Protein AF-A0A928BWI9-F1 (afdb_monomer)

Foldseek 3Di:
DPPPDDLAAACQLVVAPADPPDDADEAAEDPDPCPPDPDPPDPWWDKGWHDDPFAQKIWIKIFDFFDAWFKKFKWKAQDPVRHTFPGVQRRVQRIDTDHGDPGGDDMDGGGMGGGAHHHPPRKGKMKMWMKTQHPPPRDIDTPDIGIHTGHHGDD

pLDDT: mean 87.47, std 13.89, range [43.09, 98.31]

Secondary structure (DSSP, 8-state):
-PPPP----TTHHHHSPPPTT---B--BSS-----S-S--SSTT-EEEEEE-SSTTEEEEEEEE-S--SEEEEEEEEETTTTEEESHHHHHHHT-EEE---SSS-EEEEEEEEE--SS-TT--EEEEEEEEEEETTT--EEEEEEEEEEE-PPP-

Mean predicted aligned error: 6.1 Å

Solvent-accessible surface area (backbone atoms only — not comparable to full-atom values): 8600 Å² total; per-residue (Å²): 134,84,78,83,87,79,60,65,52,56,62,42,13,75,78,41,57,62,60,90,90,65,85,63,43,74,56,42,76,70,94,63,87,70,72,77,73,93,74,68,85,51,88,62,57,50,79,48,51,27,50,45,104,46,62,19,32,30,27,35,36,38,39,36,54,57,43,71,36,24,34,38,26,39,44,38,21,35,58,90,80,64,44,75,41,45,49,72,58,26,36,60,52,35,48,41,82,40,73,62,42,92,55,71,83,47,71,50,70,76,36,46,36,56,38,33,46,6,22,68,92,30,50,21,41,32,32,41,31,39,34,39,33,35,66,89,78,65,51,73,45,78,77,51,72,49,42,28,55,42,38,2,29,70,129

Sequence (155 aa):
MERAFNPGPDNFGKEHPIPTGMDYNIPLEEREELPCPVDSTIQNTWLQIWNDFQGGMYTYDFHYPAIEEGEIFLRCYEATKNKPLSSERIAKASKVAVPSTTSFSKLVEGQNFTIYPGDWGDYYAARIEVWHRDAKTGKERKLMEKVYRVEGWQR

Nearest PDB structures (foldseek):
  7zjb-assembly1_B  TM=4.357E-01  e=1.363E-02  Streptomyces coelicolor A3(2)
  7d5v-assembly1_A  TM=3.051E-01  e=9.979E-02  Homo sapiens
  7d4y-assembly1_A  TM=2.993E-01  e=1.709E-01  Homo sapiens
  7d5r-assembly1_B  TM=3.006E-01  e=2.119E-01  Homo sapiens
  9hcj-assembly1_10  TM=3.409E-01  e=7.305E-01  Dictyostelium discoideum

Structure (mmCIF, N/CA/C/O backbone):
data_AF-A0A928BWI9-F1
#
_entry.id   AF-A0A928BWI9-F1
#
loop_
_atom_site.group_PDB
_atom_site.id
_atom_site.type_symbol
_atom_site.label_atom_id
_atom_site.label_alt_id
_atom_site.label_comp_id
_atom_site.label_asym_id
_atom_site.label_entity_id
_atom_site.label_seq_id
_atom_site.pdbx_PDB_ins_code
_atom_site.Cartn_x
_atom_site.Cartn_y
_atom_site.Cartn_z
_atom_site.occupancy
_atom_site.B_iso_or_equiv
_atom_site.auth_seq_id
_atom_site.auth_comp_id
_atom_site.auth_asym_id
_atom_site.auth_atom_id
_atom_site.pdbx_PDB_model_num
ATOM 1 N N . MET A 1 1 ? 20.575 -11.611 18.238 1.00 43.09 1 MET A N 1
ATOM 2 C CA . MET A 1 1 ? 21.243 -11.415 16.934 1.00 43.09 1 MET A CA 1
ATOM 3 C C . MET A 1 1 ? 20.204 -10.846 15.990 1.00 43.09 1 MET A C 1
ATOM 5 O O . MET A 1 1 ? 19.294 -11.567 15.603 1.00 43.09 1 MET A O 1
ATOM 9 N N . GLU A 1 2 ? 20.268 -9.548 15.722 1.00 49.75 2 GLU A N 1
ATOM 10 C CA . GLU A 1 2 ? 19.412 -8.903 14.724 1.00 49.75 2 GLU A CA 1
ATOM 11 C C . GLU A 1 2 ? 19.928 -9.330 13.341 1.00 49.75 2 GLU A C 1
ATOM 13 O O . GLU A 1 2 ? 21.133 -9.267 13.088 1.00 49.75 2 GLU A O 1
ATOM 18 N N . ARG A 1 3 ? 19.066 -9.889 12.482 1.00 60.88 3 ARG A N 1
ATOM 19 C CA . ARG A 1 3 ? 19.477 -10.281 11.125 1.00 60.88 3 ARG A CA 1
ATOM 20 C C . ARG A 1 3 ? 19.893 -9.021 10.367 1.00 60.88 3 ARG A C 1
ATOM 22 O O . ARG A 1 3 ? 19.165 -8.032 10.392 1.00 60.88 3 ARG A O 1
ATOM 29 N N . ALA A 1 4 ? 21.038 -9.071 9.685 1.00 70.88 4 ALA A N 1
ATOM 30 C CA . ALA A 1 4 ? 21.469 -7.989 8.809 1.00 70.88 4 ALA A CA 1
ATOM 31 C C . ALA A 1 4 ? 20.363 -7.669 7.791 1.00 70.88 4 ALA A C 1
ATOM 33 O O . ALA A 1 4 ? 19.770 -8.572 7.194 1.00 70.88 4 ALA A O 1
ATOM 34 N N . PHE A 1 5 ? 20.065 -6.382 7.630 1.00 75.62 5 PHE A N 1
ATOM 35 C CA . PHE A 1 5 ? 19.047 -5.925 6.699 1.00 75.62 5 PHE A CA 1
ATOM 36 C C . PHE A 1 5 ? 19.479 -6.200 5.254 1.00 75.62 5 PHE A C 1
ATOM 38 O O . PHE A 1 5 ? 20.552 -5.774 4.836 1.00 75.62 5 PHE A O 1
ATOM 45 N N . ASN A 1 6 ? 18.624 -6.887 4.495 1.00 79.19 6 ASN A N 1
ATOM 46 C CA . ASN A 1 6 ? 18.780 -7.058 3.057 1.00 79.19 6 ASN A CA 1
ATOM 47 C C . ASN A 1 6 ? 17.744 -6.174 2.333 1.00 79.19 6 ASN A C 1
ATOM 49 O O . ASN A 1 6 ? 16.553 -6.485 2.424 1.00 79.19 6 ASN A O 1
ATOM 53 N N . PRO A 1 7 ? 18.157 -5.096 1.639 1.00 76.81 7 PRO A N 1
ATOM 54 C CA . PRO A 1 7 ? 17.242 -4.214 0.911 1.00 76.81 7 PRO A CA 1
ATOM 55 C C . PRO A 1 7 ? 16.614 -4.875 -0.326 1.00 76.81 7 PRO A C 1
ATOM 57 O O . PRO A 1 7 ? 15.600 -4.396 -0.821 1.00 76.81 7 PRO A O 1
ATOM 60 N N . GLY A 1 8 ? 17.148 -6.012 -0.780 1.00 81.31 8 GLY A N 1
ATOM 61 C CA . GLY A 1 8 ? 16.800 -6.599 -2.071 1.00 81.31 8 GLY A CA 1
ATOM 62 C C . GLY A 1 8 ? 17.768 -6.146 -3.169 1.00 81.31 8 GLY A C 1
ATOM 63 O O . GLY A 1 8 ? 18.739 -5.446 -2.878 1.00 81.31 8 GLY A O 1
ATOM 64 N N . PRO A 1 9 ? 17.569 -6.619 -4.409 1.00 86.88 9 PRO A N 1
ATOM 65 C CA . PRO A 1 9 ? 18.478 -6.325 -5.507 1.00 86.88 9 PRO A CA 1
ATOM 66 C C . PRO A 1 9 ? 18.136 -4.992 -6.187 1.00 86.88 9 PRO A C 1
ATOM 68 O O . PRO A 1 9 ? 16.963 -4.671 -6.366 1.00 86.88 9 PRO A O 1
ATOM 71 N N . ASP A 1 10 ? 19.160 -4.260 -6.626 1.00 86.62 10 ASP A N 1
ATOM 72 C CA . ASP A 1 10 ? 19.001 -2.947 -7.271 1.00 86.62 10 ASP A CA 1
ATOM 73 C C . ASP A 1 10 ? 18.328 -3.082 -8.661 1.00 86.62 10 ASP A C 1
ATOM 75 O O . ASP A 1 10 ? 17.541 -2.248 -9.087 1.00 86.62 10 ASP A O 1
ATOM 79 N N . ASN A 1 11 ? 18.527 -4.204 -9.360 1.00 90.00 11 ASN A N 1
ATOM 80 C CA . ASN A 1 11 ? 17.936 -4.460 -10.681 1.00 90.00 11 ASN A CA 1
ATOM 81 C C . ASN A 1 11 ? 16.496 -5.021 -10.642 1.00 90.00 11 ASN A C 1
ATOM 83 O O . ASN A 1 11 ? 15.996 -5.478 -11.675 1.00 90.00 11 ASN A O 1
ATOM 87 N N . PHE A 1 12 ? 15.824 -5.018 -9.483 1.00 91.88 12 PHE A N 1
ATOM 88 C CA . PHE A 1 12 ? 14.532 -5.693 -9.297 1.00 91.88 12 PHE A CA 1
ATOM 89 C C . PHE A 1 12 ? 13.473 -5.258 -10.320 1.00 91.88 12 PHE A C 1
ATOM 91 O O . PHE A 1 12 ? 12.810 -6.113 -10.907 1.00 91.88 12 PHE A O 1
ATOM 98 N N . GLY A 1 13 ? 13.345 -3.951 -10.578 1.00 89.56 13 GLY A N 1
ATOM 99 C CA . GLY A 1 13 ? 12.366 -3.423 -11.533 1.00 89.56 13 GLY A CA 1
ATOM 100 C C . GLY A 1 13 ? 12.605 -3.904 -12.966 1.00 89.56 13 GLY A C 1
ATOM 101 O O . GLY A 1 13 ? 11.665 -4.288 -13.659 1.00 89.56 13 GLY A O 1
ATOM 102 N N . LYS A 1 14 ? 13.874 -4.013 -13.382 1.00 91.31 14 LYS A N 1
ATOM 103 C CA . LYS A 1 14 ? 14.256 -4.554 -14.699 1.00 91.31 14 LYS A CA 1
ATOM 104 C C . LYS A 1 14 ? 13.906 -6.037 -14.856 1.00 91.31 14 LYS A C 1
ATOM 106 O O . LYS A 1 14 ? 13.549 -6.473 -15.946 1.00 91.31 14 LYS A O 1
ATOM 111 N N . GLU A 1 15 ? 14.006 -6.823 -13.784 1.00 93.62 15 GLU A N 1
ATOM 112 C CA . GLU A 1 15 ? 13.664 -8.259 -13.774 1.00 93.62 15 GLU A CA 1
ATOM 113 C C . GLU A 1 15 ? 12.155 -8.536 -13.630 1.00 93.62 15 GLU A C 1
ATOM 115 O O . GLU A 1 15 ? 11.684 -9.669 -13.823 1.00 93.62 15 GLU A O 1
ATOM 120 N N . HIS A 1 16 ? 11.399 -7.505 -13.255 1.00 94.44 16 HIS A N 1
ATOM 121 C CA . HIS A 1 16 ? 9.964 -7.540 -13.003 1.00 94.44 16 HIS A CA 1
ATOM 122 C C . HIS A 1 16 ? 9.243 -6.386 -13.721 1.00 94.44 16 HIS A C 1
ATOM 124 O O . HIS A 1 16 ? 8.529 -5.616 -13.077 1.00 94.44 16 HIS A O 1
ATOM 130 N N . PRO A 1 17 ? 9.401 -6.253 -15.052 1.00 95.25 17 PRO A N 1
ATOM 131 C CA . PRO A 1 17 ? 8.753 -5.180 -15.788 1.00 95.25 17 PRO A CA 1
ATOM 132 C C . PRO A 1 17 ? 7.232 -5.320 -15.705 1.00 95.25 17 PRO A C 1
ATOM 134 O O . PRO A 1 17 ? 6.692 -6.430 -15.668 1.00 95.25 17 PRO A O 1
ATOM 137 N N . ILE A 1 18 ? 6.535 -4.185 -15.724 1.00 95.94 18 ILE A N 1
ATOM 138 C CA . ILE A 1 18 ? 5.072 -4.164 -15.778 1.00 95.94 18 ILE A CA 1
ATOM 139 C C . ILE A 1 18 ? 4.620 -4.820 -17.095 1.00 95.94 18 ILE A C 1
ATOM 141 O O . ILE A 1 18 ? 5.023 -4.355 -18.166 1.00 95.94 18 ILE A O 1
ATOM 145 N N . PRO A 1 19 ? 3.799 -5.886 -17.059 1.00 95.88 19 PRO A N 1
ATOM 146 C CA . PRO A 1 19 ? 3.298 -6.520 -18.271 1.00 95.88 19 PRO A CA 1
ATOM 147 C C . PRO A 1 19 ? 2.488 -5.545 -19.129 1.00 95.88 19 PRO A C 1
ATOM 149 O O . PRO A 1 19 ? 1.696 -4.753 -18.616 1.00 95.88 19 PRO A O 1
ATOM 152 N N . THR A 1 20 ? 2.641 -5.631 -20.450 1.00 96.00 20 THR A N 1
ATOM 153 C CA . THR A 1 20 ? 1.832 -4.842 -21.385 1.00 96.00 20 THR A CA 1
ATOM 154 C C . THR A 1 20 ? 0.343 -5.114 -21.165 1.00 96.00 20 THR A C 1
ATOM 156 O O . THR A 1 20 ? -0.082 -6.267 -21.161 1.00 96.00 20 THR A O 1
ATOM 159 N N . GLY A 1 21 ? -0.446 -4.049 -21.000 1.00 94.81 21 GLY A N 1
ATOM 160 C CA . GLY A 1 21 ? -1.893 -4.137 -20.780 1.00 94.81 21 GLY A CA 1
ATOM 161 C C . GLY A 1 21 ? -2.320 -4.429 -19.337 1.00 94.81 21 GLY A C 1
ATOM 162 O O . GLY A 1 21 ? -3.507 -4.631 -19.109 1.00 94.81 21 GLY A O 1
ATOM 163 N N . MET A 1 22 ? -1.396 -4.465 -18.368 1.00 95.00 22 MET A N 1
ATOM 164 C CA . MET A 1 22 ? -1.756 -4.510 -16.947 1.00 95.00 22 MET A CA 1
ATOM 165 C C . MET A 1 22 ? -2.262 -3.142 -16.479 1.00 95.00 22 MET A C 1
ATOM 167 O O . MET A 1 22 ? -1.573 -2.138 -16.657 1.00 95.00 22 MET A O 1
ATOM 171 N N . ASP A 1 23 ? -3.414 -3.127 -15.812 1.00 95.81 23 ASP A N 1
ATOM 172 C CA . ASP A 1 23 ? -3.921 -1.939 -15.129 1.00 95.81 23 ASP A CA 1
ATOM 173 C C . ASP A 1 23 ? -3.146 -1.677 -13.833 1.00 95.81 23 ASP A C 1
ATOM 175 O O . ASP A 1 23 ? -2.885 -2.583 -13.034 1.00 95.81 23 ASP A O 1
ATOM 179 N N . TYR A 1 24 ? -2.799 -0.416 -13.600 1.00 95.44 24 TYR A N 1
ATOM 180 C CA . TYR A 1 24 ? -2.157 0.039 -12.374 1.00 95.44 24 TYR A CA 1
ATOM 181 C C . TYR A 1 24 ? -2.501 1.500 -12.090 1.00 95.44 24 TYR A C 1
ATOM 183 O O . TYR A 1 24 ? -2.827 2.281 -12.980 1.00 95.44 24 TYR A O 1
ATOM 191 N N . ASN A 1 25 ? -2.383 1.870 -10.821 1.00 95.38 25 ASN A N 1
ATOM 192 C CA . ASN A 1 25 ? -2.496 3.240 -10.347 1.00 95.38 25 ASN A CA 1
A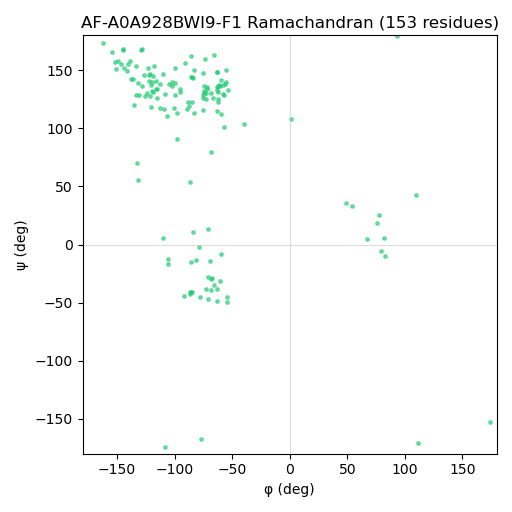TOM 193 C C . ASN A 1 25 ? -1.109 3.902 -10.348 1.00 95.38 25 ASN A C 1
ATOM 195 O O . ASN A 1 25 ? -0.083 3.223 -10.250 1.00 95.38 25 ASN A O 1
ATOM 199 N N . ILE A 1 26 ? -1.068 5.229 -10.420 1.00 95.06 26 ILE A N 1
ATOM 200 C CA . ILE A 1 26 ? 0.165 6.013 -10.280 1.00 95.06 26 ILE A CA 1
ATOM 201 C C . ILE A 1 26 ? 0.101 6.730 -8.922 1.00 95.06 26 ILE A C 1
ATOM 203 O O . ILE A 1 26 ? -0.942 7.320 -8.621 1.00 95.06 26 ILE A O 1
ATOM 207 N N . PRO A 1 27 ? 1.143 6.643 -8.073 1.00 94.81 27 PRO A N 1
ATOM 208 C CA . PRO A 1 27 ? 1.243 7.489 -6.889 1.00 94.81 27 PRO A CA 1
ATOM 209 C C . PRO A 1 27 ? 1.144 8.972 -7.266 1.00 94.81 27 PRO A C 1
ATOM 211 O O . PRO A 1 27 ? 1.686 9.387 -8.285 1.00 94.81 27 PRO A O 1
ATOM 214 N N . LEU A 1 28 ? 0.433 9.765 -6.471 1.00 92.44 28 LEU A N 1
ATOM 215 C CA . LEU A 1 28 ? 0.304 11.204 -6.718 1.00 92.44 28 LEU A CA 1
ATOM 216 C C . LEU A 1 28 ? 1.520 11.962 -6.159 1.00 92.44 28 LEU A C 1
ATOM 218 O O . LEU A 1 28 ? 2.114 11.527 -5.177 1.00 92.44 28 LEU A O 1
ATOM 222 N N . GLU A 1 29 ? 1.880 13.091 -6.767 1.00 88.19 29 GLU A N 1
ATOM 223 C CA . GLU A 1 29 ? 3.104 13.837 -6.420 1.00 88.19 29 GLU A CA 1
ATOM 224 C C . GLU A 1 29 ? 2.906 14.831 -5.268 1.00 88.19 29 GLU A C 1
ATOM 226 O O . GLU A 1 29 ? 3.740 14.937 -4.374 1.00 88.19 29 GLU A O 1
ATOM 231 N N . GLU A 1 30 ? 1.789 15.558 -5.268 1.00 79.69 30 GLU A N 1
ATOM 232 C CA . GLU A 1 30 ? 1.522 16.629 -4.309 1.00 79.69 30 GLU A CA 1
ATOM 233 C C . GLU A 1 30 ? 0.241 16.336 -3.547 1.00 79.69 30 GLU A C 1
ATOM 235 O O . GLU A 1 30 ? -0.794 16.109 -4.166 1.00 79.69 30 GLU A O 1
ATOM 240 N N . ARG A 1 31 ? 0.300 16.378 -2.210 1.00 71.75 31 ARG A N 1
ATOM 241 C CA . ARG A 1 31 ? -0.878 16.261 -1.341 1.00 71.75 31 ARG A CA 1
ATOM 242 C C . ARG A 1 31 ? -1.766 17.493 -1.487 1.00 71.75 31 ARG A C 1
ATOM 244 O O . ARG A 1 31 ? -1.729 18.400 -0.660 1.00 71.75 31 ARG A O 1
ATOM 251 N N . GLU A 1 32 ? -2.561 17.530 -2.541 1.00 64.94 32 GLU A N 1
ATOM 252 C CA . GLU A 1 32 ? -3.702 18.431 -2.613 1.00 64.94 32 GLU A CA 1
ATOM 253 C C . GLU A 1 32 ? -4.824 17.887 -1.721 1.00 64.94 32 GLU A C 1
ATOM 255 O O . GLU A 1 32 ? -4.973 16.669 -1.563 1.00 64.94 32 GLU A O 1
ATOM 260 N N . GLU A 1 33 ? -5.626 18.780 -1.130 1.00 59.69 33 GLU A N 1
ATOM 261 C CA . GLU A 1 33 ? -6.888 18.380 -0.507 1.00 59.69 33 GLU A CA 1
ATOM 262 C C . GLU A 1 33 ? -7.729 17.683 -1.575 1.00 59.69 33 GLU A C 1
ATOM 264 O O . GLU A 1 33 ? -8.317 18.331 -2.440 1.00 59.69 33 GLU A O 1
ATOM 269 N N . LEU A 1 34 ? -7.764 16.350 -1.543 1.00 59.8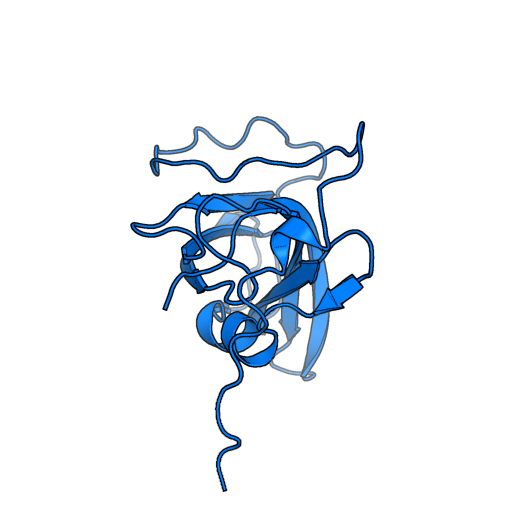4 34 LEU A N 1
ATOM 270 C CA . LEU A 1 34 ? -8.605 15.594 -2.452 1.00 59.84 34 LEU A CA 1
ATOM 271 C C . LEU A 1 34 ? -10.057 15.973 -2.129 1.00 59.84 34 LEU A C 1
ATOM 273 O O . LEU A 1 34 ? -10.523 15.652 -1.027 1.00 59.84 34 LEU A O 1
ATOM 277 N N . PRO A 1 35 ? -10.805 16.628 -3.041 1.00 50.66 35 PRO A N 1
ATOM 278 C CA . PRO A 1 35 ? -12.240 16.739 -2.866 1.00 50.66 35 PRO A CA 1
ATOM 279 C C . PRO A 1 35 ? -12.747 15.301 -2.840 1.00 50.66 35 PRO A C 1
ATOM 281 O O . PRO A 1 35 ? -12.565 14.591 -3.822 1.00 50.66 35 PRO A O 1
ATOM 284 N N . CYS A 1 36 ? -13.246 14.859 -1.680 1.00 51.06 36 CYS A N 1
ATOM 285 C CA . CYS A 1 36 ? -13.854 13.553 -1.396 1.00 51.06 36 CYS A CA 1
ATOM 286 C C . CYS A 1 36 ? -13.875 12.594 -2.613 1.00 51.06 36 CYS A C 1
ATOM 288 O O . CYS A 1 36 ? -14.624 12.853 -3.559 1.00 51.06 36 CYS A O 1
ATOM 290 N N . PRO A 1 37 ? -13.056 11.528 -2.655 1.00 52.16 37 PRO A N 1
ATOM 291 C CA . PRO A 1 37 ? -12.663 10.931 -3.924 1.00 52.16 37 PRO A CA 1
ATOM 292 C C . PRO A 1 37 ? -13.828 10.399 -4.747 1.00 52.16 37 PRO A C 1
ATOM 294 O O . PRO A 1 37 ? -14.721 9.700 -4.268 1.00 52.16 37 PRO A O 1
ATOM 297 N N . VAL A 1 38 ? -13.731 10.717 -6.034 1.00 45.81 38 VAL A N 1
ATOM 298 C CA . VAL A 1 38 ? -14.728 10.577 -7.102 1.00 45.81 38 VAL A CA 1
ATOM 299 C C . VAL A 1 38 ? -14.988 9.118 -7.515 1.00 45.81 38 VAL A C 1
ATOM 301 O O . VAL A 1 38 ? -15.660 8.871 -8.506 1.00 45.81 38 VAL A O 1
ATOM 304 N N . ASP A 1 39 ? -14.549 8.122 -6.746 1.00 44.91 39 ASP A N 1
ATOM 305 C CA . ASP A 1 39 ? -14.774 6.715 -7.098 1.00 44.91 39 ASP A CA 1
ATOM 306 C C . ASP A 1 39 ? -15.293 5.904 -5.905 1.00 44.91 39 ASP A C 1
ATOM 308 O O . ASP A 1 39 ? -14.620 5.076 -5.291 1.00 44.91 39 ASP A O 1
ATOM 312 N N . SER A 1 40 ? -16.540 6.206 -5.540 1.00 46.00 40 SER A N 1
ATOM 313 C CA . SER A 1 40 ? -17.316 5.547 -4.487 1.00 46.00 40 SER A CA 1
ATOM 314 C C . SER A 1 40 ? -18.055 4.317 -5.025 1.00 46.00 40 SER A C 1
ATOM 316 O O . SER A 1 40 ? -19.267 4.175 -4.882 1.00 46.00 40 SER A O 1
ATOM 318 N N . THR A 1 41 ? -17.334 3.395 -5.660 1.00 51.41 41 THR A N 1
ATOM 319 C CA . THR A 1 41 ? -17.933 2.145 -6.168 1.00 51.41 41 THR A CA 1
ATOM 320 C C . THR A 1 41 ? -17.999 1.039 -5.111 1.00 51.41 41 THR A C 1
ATOM 322 O O . THR A 1 41 ? -18.801 0.114 -5.234 1.00 51.41 41 THR A O 1
ATOM 325 N N . ILE A 1 42 ? -17.261 1.183 -4.004 1.00 50.16 42 ILE A N 1
ATOM 326 C CA . ILE A 1 42 ? -17.516 0.477 -2.744 1.00 50.16 42 ILE A CA 1
ATOM 327 C C . ILE A 1 42 ? -17.742 1.556 -1.700 1.00 50.16 42 ILE A C 1
ATOM 329 O O . ILE A 1 42 ? -16.854 2.371 -1.468 1.00 50.16 42 ILE A O 1
ATOM 333 N N . GLN A 1 43 ? -18.934 1.581 -1.107 1.00 55.91 43 GLN A N 1
ATOM 334 C CA . GLN A 1 43 ? -19.322 2.528 -0.068 1.00 55.91 43 GLN A CA 1
ATOM 335 C C . GLN A 1 43 ? -18.155 2.777 0.901 1.00 55.91 43 GLN A C 1
ATOM 337 O O . GLN A 1 43 ? -17.919 1.975 1.804 1.00 55.91 43 GLN A O 1
ATOM 342 N N . ASN A 1 44 ? -17.484 3.928 0.765 1.00 66.50 44 ASN A N 1
ATOM 343 C CA . ASN A 1 44 ? -16.786 4.571 1.871 1.00 66.50 44 ASN A CA 1
ATOM 344 C C . ASN A 1 44 ? -15.409 3.994 2.305 1.00 66.50 44 ASN A C 1
ATOM 346 O O . ASN A 1 44 ? -14.996 4.196 3.444 1.00 66.50 44 ASN A O 1
ATOM 350 N N . THR A 1 45 ? -14.657 3.316 1.426 1.00 78.56 45 THR A N 1
ATOM 351 C CA . THR A 1 45 ? -13.258 2.891 1.703 1.00 78.56 45 THR A CA 1
ATOM 352 C C . THR A 1 45 ? -12.345 3.223 0.525 1.00 78.56 45 THR A C 1
ATOM 354 O O . THR A 1 45 ? -12.655 2.834 -0.598 1.00 78.56 45 THR A O 1
ATOM 357 N N . TRP A 1 46 ? -11.212 3.898 0.748 1.00 84.69 46 TRP A N 1
ATOM 358 C CA . TRP A 1 46 ? -10.255 4.183 -0.329 1.00 84.69 46 TRP A CA 1
ATOM 359 C C . TRP A 1 46 ? -8.814 4.303 0.158 1.00 84.69 46 TRP A C 1
ATOM 361 O O . TRP A 1 46 ? -8.555 4.713 1.286 1.00 84.69 46 TRP A O 1
ATOM 371 N N . LEU A 1 47 ? -7.886 3.967 -0.739 1.00 90.88 47 LEU A N 1
ATOM 372 C CA . LEU A 1 47 ? -6.440 4.098 -0.571 1.00 90.88 47 LEU A CA 1
ATOM 373 C C . LEU A 1 47 ? -5.893 5.055 -1.630 1.00 90.88 47 LEU A C 1
ATOM 375 O O . LEU A 1 47 ? -6.182 4.873 -2.823 1.00 90.88 47 LEU A O 1
ATOM 379 N N . GLN A 1 48 ? -5.086 6.012 -1.179 1.00 91.88 48 GLN A N 1
ATOM 380 C CA . GLN A 1 48 ? -4.216 6.840 -2.007 1.00 91.88 48 GLN A CA 1
ATOM 381 C C . GLN A 1 48 ? -2.773 6.642 -1.565 1.00 91.88 48 GLN A C 1
ATOM 383 O O . GLN A 1 48 ? -2.477 6.611 -0.372 1.00 91.88 48 GLN A O 1
ATOM 388 N N . ILE A 1 49 ? -1.886 6.527 -2.547 1.00 94.62 49 ILE A N 1
ATOM 389 C CA . ILE A 1 49 ? -0.442 6.509 -2.342 1.00 94.62 49 ILE A CA 1
ATOM 390 C C . ILE A 1 49 ? 0.116 7.782 -2.956 1.00 94.62 49 ILE A C 1
ATOM 392 O O . ILE A 1 49 ? -0.298 8.173 -4.051 1.00 94.62 49 ILE A O 1
ATOM 396 N N . TRP A 1 50 ? 1.048 8.404 -2.258 1.00 94.62 50 TRP A N 1
ATOM 397 C CA . TRP A 1 50 ? 1.763 9.579 -2.723 1.00 94.62 50 TRP A CA 1
ATOM 398 C C . TRP A 1 50 ? 3.245 9.258 -2.806 1.00 94.62 50 TRP A C 1
ATOM 400 O O . TRP A 1 50 ? 3.754 8.513 -1.961 1.00 94.62 50 TRP A O 1
ATOM 410 N N . ASN A 1 51 ? 3.926 9.826 -3.794 1.00 94.75 51 ASN A N 1
ATOM 411 C CA . ASN A 1 51 ? 5.378 9.892 -3.766 1.00 94.75 51 ASN A CA 1
ATOM 412 C C . ASN A 1 51 ? 5.821 10.747 -2.575 1.00 94.75 51 ASN A C 1
ATOM 414 O O . ASN A 1 51 ? 5.115 11.656 -2.135 1.00 94.75 51 ASN A O 1
ATOM 418 N N . ASP A 1 52 ? 6.977 10.405 -2.025 1.00 92.50 52 ASP A N 1
ATOM 419 C CA . ASP A 1 52 ? 7.667 11.226 -1.037 1.00 92.50 52 ASP A CA 1
ATOM 420 C C . ASP A 1 52 ? 8.915 11.858 -1.687 1.00 92.50 52 ASP A C 1
ATOM 422 O O . ASP A 1 52 ? 9.152 11.716 -2.886 1.00 92.50 52 ASP A O 1
ATOM 426 N N . PHE A 1 53 ? 9.742 12.558 -0.913 1.00 89.12 53 PHE A N 1
ATOM 427 C CA . PHE A 1 53 ? 10.882 13.342 -1.416 1.00 89.12 53 PHE A CA 1
ATOM 428 C C . PHE A 1 53 ? 11.969 12.551 -2.186 1.00 89.12 53 PHE A C 1
ATOM 430 O O . PHE A 1 53 ? 12.888 13.166 -2.730 1.00 89.12 53 PHE A O 1
ATOM 437 N N . GLN A 1 54 ? 11.910 11.215 -2.218 1.00 92.19 54 GLN A N 1
ATOM 438 C CA . GLN A 1 54 ? 12.844 10.327 -2.923 1.00 92.19 54 GLN A CA 1
ATOM 439 C C . GLN A 1 54 ? 12.120 9.138 -3.567 1.00 92.19 54 GLN A C 1
ATOM 441 O O . GLN A 1 54 ? 11.156 8.611 -3.011 1.00 92.19 54 GLN A O 1
ATOM 446 N N . GLY A 1 55 ? 12.651 8.645 -4.692 1.00 93.00 55 GLY A N 1
ATOM 447 C CA . GLY A 1 55 ? 12.168 7.415 -5.327 1.00 93.00 55 GLY A CA 1
ATOM 448 C C . GLY A 1 55 ? 12.219 6.227 -4.361 1.00 93.00 55 GLY A C 1
ATOM 449 O O . GLY A 1 55 ? 13.161 6.089 -3.578 1.00 93.00 55 GLY A O 1
ATOM 450 N N . GLY A 1 56 ? 11.178 5.395 -4.372 1.00 94.25 56 GLY A N 1
ATOM 451 C CA . GLY A 1 56 ? 11.015 4.274 -3.443 1.00 94.25 56 GLY A CA 1
ATOM 452 C C . GLY A 1 56 ? 10.502 4.652 -2.050 1.00 94.25 56 GLY A C 1
ATOM 453 O O . GLY A 1 56 ? 10.219 3.756 -1.249 1.00 94.25 56 GLY A O 1
ATOM 454 N N . MET A 1 57 ? 10.346 5.945 -1.749 1.00 95.94 57 MET A N 1
ATOM 455 C CA . MET A 1 57 ? 9.666 6.433 -0.550 1.00 95.94 57 MET A CA 1
ATOM 456 C C . MET A 1 57 ? 8.259 6.903 -0.896 1.00 95.94 57 MET A C 1
ATOM 458 O O . MET A 1 57 ? 8.035 7.588 -1.892 1.00 95.94 57 MET A O 1
ATOM 462 N N . TYR A 1 58 ? 7.311 6.519 -0.050 1.00 96.62 58 TYR A N 1
ATOM 463 C CA . TYR A 1 58 ? 5.899 6.762 -0.275 1.00 96.62 58 TYR A CA 1
ATOM 464 C C . TYR A 1 58 ? 5.212 7.142 1.021 1.00 96.62 58 TYR A C 1
ATOM 466 O O . TYR A 1 58 ? 5.607 6.708 2.107 1.00 96.62 58 TYR A O 1
ATOM 474 N N . THR A 1 59 ? 4.111 7.865 0.887 1.00 95.44 59 THR A N 1
ATOM 475 C CA . THR A 1 59 ? 3.150 8.063 1.970 1.00 95.44 59 THR A CA 1
ATOM 476 C C . THR A 1 59 ? 1.812 7.472 1.555 1.00 95.44 59 THR A C 1
ATOM 478 O O . THR A 1 59 ? 1.518 7.368 0.361 1.00 95.44 59 THR A O 1
ATOM 481 N N . TYR A 1 60 ? 0.989 7.058 2.513 1.00 94.06 60 TYR A N 1
ATOM 482 C CA . TYR A 1 60 ? -0.369 6.628 2.204 1.00 94.06 60 TYR A CA 1
ATOM 483 C C . TYR A 1 60 ? -1.403 7.358 3.038 1.00 94.06 60 TYR A C 1
ATOM 485 O O . TYR A 1 60 ? -1.180 7.648 4.216 1.00 94.06 60 TYR A O 1
ATOM 493 N N . ASP A 1 61 ? -2.547 7.575 2.395 1.00 91.62 61 ASP A N 1
ATOM 494 C CA . ASP A 1 61 ? -3.779 7.942 3.061 1.00 91.62 61 ASP A CA 1
ATOM 495 C C . ASP A 1 61 ? -4.812 6.839 2.852 1.00 91.62 61 ASP A C 1
ATOM 497 O O . ASP A 1 61 ? -4.992 6.319 1.744 1.00 91.62 61 ASP A O 1
ATOM 501 N N . PHE A 1 62 ? -5.492 6.461 3.929 1.00 90.25 62 PHE A N 1
ATOM 502 C CA . PHE A 1 62 ? -6.492 5.407 3.898 1.00 90.25 62 PHE A CA 1
ATOM 503 C C . PHE A 1 62 ? -7.749 5.809 4.656 1.00 90.25 62 PHE A C 1
ATOM 505 O O . PHE A 1 62 ? -7.715 6.052 5.863 1.00 90.25 62 PHE A O 1
ATOM 512 N N . HIS A 1 63 ? -8.870 5.832 3.944 1.00 87.31 63 HIS A N 1
ATOM 513 C CA . HIS A 1 63 ? -10.191 6.020 4.528 1.00 87.31 63 HIS A CA 1
ATOM 514 C C . HIS A 1 63 ? -10.852 4.678 4.771 1.00 87.31 63 HIS A C 1
ATOM 516 O O . HIS A 1 63 ? -10.881 3.825 3.881 1.00 87.31 63 HIS A O 1
ATOM 522 N N . TYR A 1 64 ? -11.427 4.525 5.960 1.00 85.19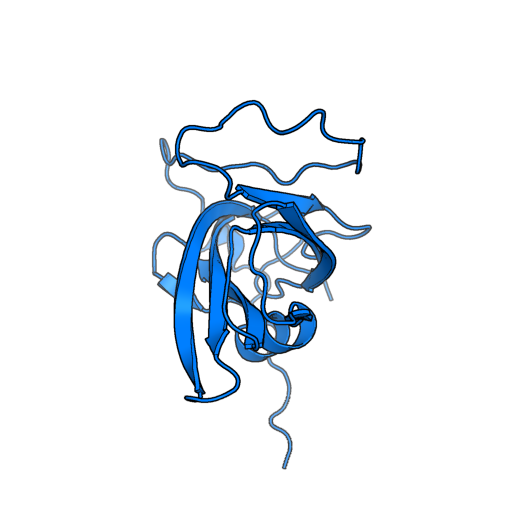 64 TYR A N 1
ATOM 523 C CA . TYR A 1 64 ? -12.027 3.273 6.396 1.00 85.19 64 TYR A CA 1
ATOM 524 C C . TYR A 1 64 ? -13.416 3.458 7.024 1.00 85.19 64 TYR A C 1
ATOM 526 O O . TYR A 1 64 ? -13.734 4.528 7.563 1.00 85.19 64 TYR A O 1
ATOM 534 N N . PRO A 1 65 ? -14.266 2.413 6.951 1.00 80.88 65 PRO A N 1
ATOM 535 C CA . PRO A 1 65 ? -15.581 2.403 7.575 1.00 80.88 65 PRO A CA 1
ATOM 536 C C . PRO A 1 65 ? -15.459 2.155 9.086 1.00 80.88 65 PRO A C 1
ATOM 538 O O . PRO A 1 65 ? -14.377 2.230 9.664 1.00 80.88 65 PRO A O 1
ATOM 541 N N . ALA A 1 66 ? -16.575 1.855 9.750 1.00 85.69 66 ALA A N 1
ATOM 542 C CA . ALA A 1 66 ? -16.541 1.408 11.138 1.00 85.69 66 ALA A CA 1
ATOM 543 C C . ALA A 1 66 ? -15.675 0.139 11.284 1.00 85.69 66 ALA A C 1
ATOM 545 O O . ALA A 1 66 ? -15.865 -0.829 10.543 1.00 85.69 66 ALA A O 1
ATOM 546 N N . ILE A 1 67 ? -14.736 0.146 12.231 1.00 87.94 67 ILE A N 1
ATOM 547 C CA . ILE A 1 67 ? -13.874 -0.996 12.558 1.00 87.94 67 ILE A CA 1
ATOM 548 C C . ILE A 1 67 ? -13.714 -1.134 14.073 1.00 87.94 67 ILE A C 1
ATOM 550 O O . ILE A 1 67 ? -13.907 -0.188 14.845 1.00 87.94 67 ILE A O 1
ATOM 554 N N . GLU A 1 68 ? -13.363 -2.339 14.509 1.00 92.25 68 GLU A N 1
ATOM 555 C CA . GLU A 1 68 ? -12.961 -2.596 15.885 1.00 92.25 68 GLU A CA 1
ATOM 556 C C . GLU A 1 68 ? -11.642 -1.889 16.218 1.00 92.25 68 GLU A C 1
ATOM 558 O O . GLU A 1 68 ? -10.891 -1.472 15.342 1.00 92.25 68 GLU A O 1
ATOM 563 N N . GLU A 1 69 ? -11.366 -1.755 17.513 1.00 94.50 69 GLU A N 1
ATOM 564 C CA . GLU A 1 69 ? -10.067 -1.280 17.976 1.00 94.50 69 GLU A CA 1
ATOM 565 C C . GLU A 1 69 ? -8.956 -2.237 17.530 1.00 94.50 69 GLU A C 1
ATOM 567 O O . GLU A 1 69 ? -9.095 -3.462 17.629 1.00 94.50 69 GLU A O 1
ATOM 572 N N . GLY A 1 70 ? -7.843 -1.681 17.064 1.00 95.75 70 GLY A N 1
ATOM 573 C CA . GLY A 1 70 ? -6.781 -2.470 16.465 1.00 95.75 70 GLY A CA 1
ATOM 574 C C . GLY A 1 70 ? -5.662 -1.632 15.875 1.00 95.75 70 GLY A C 1
ATOM 575 O O . GLY A 1 70 ? -5.391 -0.506 16.294 1.00 95.75 70 GLY A O 1
ATOM 576 N N . GLU A 1 71 ? -5.002 -2.205 14.880 1.00 96.19 71 GLU A N 1
ATOM 577 C CA . GLU A 1 71 ? -3.972 -1.535 14.095 1.00 96.19 71 GLU A CA 1
ATOM 578 C C . GLU A 1 71 ? -4.211 -1.739 12.600 1.00 96.19 71 GLU A C 1
ATOM 580 O O . GLU A 1 71 ? -4.559 -2.836 12.157 1.00 96.19 71 GLU A O 1
ATOM 585 N N . ILE A 1 72 ? -4.005 -0.675 11.828 1.00 96.06 72 ILE A N 1
ATOM 586 C CA . ILE A 1 72 ? -3.951 -0.703 10.367 1.00 96.06 72 ILE A CA 1
ATOM 587 C C . ILE A 1 72 ? -2.489 -0.697 9.941 1.00 96.06 72 ILE A C 1
ATOM 589 O O . ILE A 1 72 ? -1.676 0.012 10.528 1.00 96.06 72 ILE A O 1
ATOM 593 N N . PHE A 1 73 ? -2.141 -1.490 8.935 1.00 97.44 73 PHE A N 1
ATOM 594 C CA . PHE A 1 73 ? -0.798 -1.528 8.363 1.00 97.44 73 PHE A CA 1
ATOM 595 C C . PHE A 1 73 ? -0.842 -2.004 6.909 1.00 97.44 73 PHE A C 1
ATOM 597 O O . PHE A 1 73 ? -1.837 -2.569 6.449 1.00 97.44 73 PHE A O 1
ATOM 604 N N . LEU A 1 74 ? 0.256 -1.800 6.188 1.00 98.31 74 LEU A N 1
ATOM 605 C CA . LEU A 1 74 ? 0.403 -2.206 4.797 1.00 98.31 74 LEU A CA 1
ATOM 606 C C . LEU A 1 74 ? 1.190 -3.509 4.644 1.00 98.31 74 LEU A C 1
ATOM 608 O O . LEU A 1 74 ? 2.095 -3.829 5.422 1.00 98.31 74 LEU A O 1
ATOM 612 N N . ARG A 1 75 ? 0.883 -4.231 3.566 1.00 98.25 75 ARG A N 1
ATOM 613 C CA . ARG A 1 75 ? 1.747 -5.263 2.982 1.00 98.25 75 ARG A CA 1
ATOM 614 C C . ARG A 1 75 ? 1.903 -4.996 1.496 1.00 98.25 75 ARG A C 1
ATOM 616 O O . ARG A 1 75 ? 0.918 -4.728 0.817 1.00 98.25 75 ARG A O 1
ATOM 623 N N . CYS A 1 76 ? 3.125 -5.117 0.992 1.00 97.81 76 CYS A N 1
ATOM 624 C CA . CYS A 1 76 ? 3.423 -4.876 -0.413 1.00 97.81 76 CYS A CA 1
ATOM 625 C C . CYS A 1 76 ? 3.994 -6.136 -1.056 1.00 97.81 76 CYS A C 1
ATOM 627 O O . CYS A 1 76 ? 4.815 -6.841 -0.462 1.00 97.81 76 CYS A O 1
ATOM 629 N N . TYR A 1 77 ? 3.569 -6.399 -2.285 1.00 98.00 77 TYR A N 1
ATOM 630 C CA . TYR A 1 77 ? 4.027 -7.526 -3.086 1.00 98.00 77 TYR A CA 1
ATOM 631 C C . TYR A 1 77 ? 4.294 -7.059 -4.507 1.00 98.00 77 TYR A C 1
ATOM 633 O O . TYR A 1 77 ? 3.523 -6.276 -5.048 1.00 98.00 77 TYR A O 1
ATOM 641 N N . GLU A 1 78 ? 5.331 -7.580 -5.145 1.00 97.00 78 GLU A N 1
ATOM 642 C CA . GLU A 1 78 ? 5.464 -7.491 -6.594 1.00 97.00 78 GLU A CA 1
ATOM 643 C C . GLU A 1 78 ? 4.283 -8.237 -7.229 1.00 97.00 78 GLU A C 1
ATOM 645 O O . GLU A 1 78 ? 4.013 -9.392 -6.886 1.00 97.00 78 GLU A O 1
ATOM 650 N N . ALA A 1 79 ? 3.536 -7.559 -8.097 1.00 96.44 79 ALA A N 1
ATOM 651 C CA . ALA A 1 79 ? 2.190 -7.971 -8.478 1.00 96.44 79 ALA A CA 1
ATOM 652 C C . ALA A 1 79 ? 2.148 -9.230 -9.360 1.00 96.44 79 ALA A C 1
ATOM 654 O O . ALA A 1 79 ? 1.169 -9.971 -9.304 1.00 96.44 79 ALA A O 1
ATOM 655 N N . THR A 1 80 ? 3.188 -9.500 -10.152 1.00 94.25 80 THR A N 1
ATOM 656 C CA . THR A 1 80 ? 3.192 -10.588 -11.144 1.00 94.25 80 THR A CA 1
ATOM 657 C C . THR A 1 80 ? 3.615 -11.933 -10.559 1.00 94.25 80 THR A C 1
ATOM 659 O O . THR A 1 80 ? 3.011 -12.956 -10.872 1.00 94.25 80 THR A O 1
ATOM 662 N N . LYS A 1 81 ? 4.630 -11.957 -9.686 1.00 94.56 81 LYS A N 1
ATOM 663 C CA . LYS A 1 81 ? 5.156 -13.186 -9.059 1.00 94.56 81 LYS A CA 1
ATOM 664 C C . LYS A 1 81 ? 4.830 -13.272 -7.568 1.00 94.56 81 LYS A C 1
ATOM 666 O O . LYS A 1 81 ? 5.306 -14.186 -6.897 1.00 94.56 81 LYS A O 1
ATOM 671 N N . ASN A 1 82 ? 4.042 -12.330 -7.046 1.00 95.88 82 ASN A N 1
ATOM 672 C CA . ASN A 1 82 ? 3.623 -12.250 -5.646 1.00 95.88 82 ASN A CA 1
ATOM 673 C C . ASN A 1 82 ? 4.808 -12.265 -4.660 1.00 95.88 82 ASN A C 1
ATOM 675 O O . ASN A 1 82 ? 4.720 -12.823 -3.562 1.00 95.88 82 ASN A O 1
ATOM 679 N N . LYS A 1 83 ? 5.947 -11.683 -5.062 1.00 95.19 83 LYS A N 1
ATOM 680 C CA . LYS A 1 83 ? 7.141 -11.614 -4.211 1.00 95.19 83 LYS A CA 1
ATOM 681 C C . LYS A 1 83 ? 6.931 -10.546 -3.135 1.00 95.19 83 LYS A C 1
ATOM 683 O O . LYS A 1 83 ? 6.647 -9.408 -3.497 1.00 95.19 83 LYS A O 1
ATOM 688 N N . PRO A 1 84 ? 7.091 -10.856 -1.839 1.00 95.06 84 PRO A N 1
ATOM 689 C CA . PRO A 1 84 ? 6.953 -9.852 -0.790 1.00 95.06 84 PRO A CA 1
ATOM 690 C C . PRO A 1 84 ? 8.005 -8.742 -0.921 1.00 95.06 84 PRO A C 1
ATOM 692 O O . PRO A 1 84 ? 9.184 -9.025 -1.140 1.00 95.06 84 PRO A O 1
ATOM 695 N N . LEU A 1 85 ? 7.582 -7.492 -0.747 1.00 93.50 85 LEU A N 1
ATOM 696 C CA . LEU A 1 85 ? 8.432 -6.305 -0.808 1.00 93.50 85 LEU A CA 1
ATOM 697 C C . LEU A 1 85 ? 8.589 -5.735 0.599 1.00 93.50 85 LEU A C 1
ATOM 699 O O . LEU A 1 85 ? 7.609 -5.325 1.216 1.00 93.50 85 LEU A O 1
ATOM 703 N N . SER A 1 86 ? 9.822 -5.724 1.112 1.00 91.62 86 SER A N 1
ATOM 704 C CA . SER A 1 86 ? 10.184 -5.053 2.373 1.00 91.62 86 SER A CA 1
ATOM 705 C C . SER A 1 86 ? 9.251 -5.372 3.561 1.00 91.62 86 SER A C 1
ATOM 707 O O . SER A 1 86 ? 9.005 -4.516 4.409 1.00 91.62 86 SER A O 1
ATOM 709 N N . SER A 1 87 ? 8.746 -6.610 3.643 1.00 89.19 87 SER A N 1
ATOM 710 C CA . SER A 1 87 ? 7.528 -6.972 4.387 1.00 89.19 87 SER A CA 1
ATOM 711 C C . SER A 1 87 ? 7.514 -6.549 5.853 1.00 89.19 87 SER A 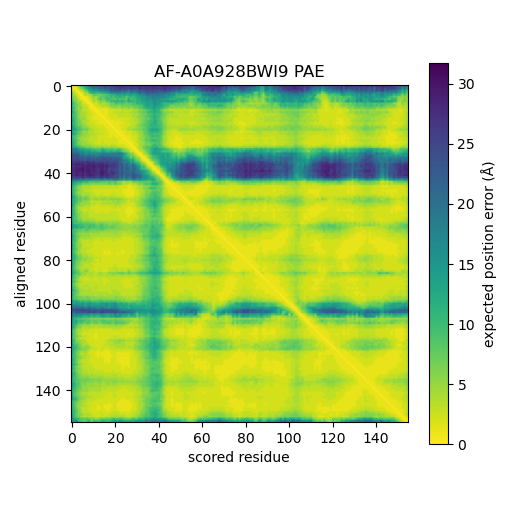C 1
ATOM 713 O O . SER A 1 87 ? 6.549 -5.948 6.313 1.00 89.19 87 SER A O 1
ATOM 715 N N . GLU A 1 88 ? 8.578 -6.856 6.598 1.00 91.06 88 GLU A N 1
ATOM 716 C CA . GLU A 1 88 ? 8.661 -6.520 8.024 1.00 91.06 88 GLU A CA 1
ATOM 717 C C . GLU A 1 88 ? 8.766 -5.005 8.239 1.00 91.06 88 GLU A C 1
ATOM 719 O O . GLU A 1 88 ? 8.131 -4.454 9.137 1.00 91.06 88 GLU A O 1
ATOM 724 N N . ARG A 1 89 ? 9.529 -4.317 7.381 1.00 93.38 89 ARG A N 1
ATOM 725 C CA . ARG A 1 89 ? 9.746 -2.871 7.483 1.00 93.38 89 ARG A CA 1
ATOM 726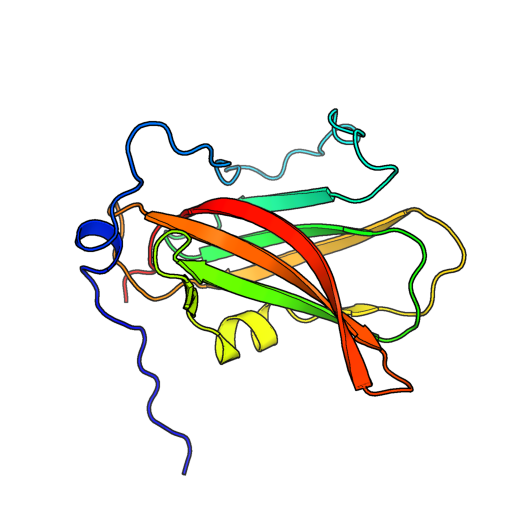 C C . ARG A 1 89 ? 8.503 -2.089 7.114 1.00 93.38 89 ARG A C 1
ATOM 728 O O . ARG A 1 89 ? 8.125 -1.212 7.879 1.00 93.38 89 ARG A O 1
ATOM 735 N N . ILE A 1 90 ? 7.852 -2.426 6.002 1.00 96.19 90 ILE A N 1
ATOM 736 C CA . ILE A 1 90 ? 6.619 -1.757 5.582 1.00 96.19 90 ILE A CA 1
ATOM 737 C C . ILE A 1 90 ? 5.528 -1.989 6.621 1.00 96.19 90 ILE A C 1
ATOM 739 O O . ILE A 1 90 ? 4.948 -1.015 7.089 1.00 96.19 90 ILE A O 1
ATOM 743 N N . ALA A 1 91 ? 5.303 -3.229 7.069 1.00 95.44 91 ALA A N 1
ATOM 744 C CA . ALA A 1 91 ? 4.280 -3.511 8.078 1.00 95.44 91 ALA A CA 1
ATOM 745 C C . ALA A 1 91 ? 4.536 -2.783 9.409 1.00 95.44 91 ALA A C 1
ATOM 747 O O . ALA A 1 91 ? 3.590 -2.429 10.106 1.00 95.44 91 ALA A O 1
ATOM 748 N N . LYS A 1 92 ? 5.803 -2.550 9.774 1.00 95.19 92 LYS A N 1
ATOM 749 C CA . LYS A 1 92 ? 6.169 -1.781 10.970 1.00 95.19 92 LYS A CA 1
ATOM 750 C C . LYS A 1 92 ? 6.039 -0.269 10.764 1.00 95.19 92 LYS A C 1
ATOM 752 O O . LYS A 1 92 ? 5.521 0.395 11.651 1.00 95.19 92 LYS A O 1
ATOM 757 N N . ALA A 1 93 ? 6.520 0.261 9.640 1.00 95.19 93 ALA A N 1
ATOM 758 C CA . ALA A 1 93 ? 6.567 1.698 9.356 1.00 95.19 93 ALA A CA 1
ATOM 759 C C . ALA A 1 93 ? 5.184 2.284 9.051 1.00 95.19 93 ALA A C 1
ATOM 761 O O . ALA A 1 93 ? 4.854 3.361 9.520 1.00 95.19 93 ALA A O 1
ATOM 762 N N . SER A 1 94 ? 4.354 1.533 8.327 1.00 96.12 94 SER A N 1
ATOM 763 C CA . SER A 1 94 ? 3.001 1.952 7.947 1.00 96.12 94 SER A CA 1
ATOM 764 C C . SER A 1 94 ? 1.961 1.797 9.060 1.00 96.12 94 SER A C 1
ATOM 766 O O . SER A 1 94 ? 0.787 2.091 8.844 1.00 96.12 94 SER A O 1
ATOM 768 N N . LYS A 1 95 ? 2.350 1.265 10.221 1.00 96.00 95 LYS A N 1
ATOM 769 C CA . LYS A 1 95 ? 1.421 0.860 11.269 1.00 96.00 95 LYS A CA 1
ATOM 770 C C . LYS A 1 95 ? 0.811 2.059 11.985 1.00 96.00 95 LYS A C 1
ATOM 772 O O . LYS A 1 95 ? 1.533 2.879 12.542 1.00 96.00 95 LYS A O 1
ATOM 777 N N . VAL A 1 96 ? -0.512 2.058 12.107 1.00 95.38 96 VAL A N 1
ATOM 778 C CA . VAL A 1 96 ? -1.266 3.048 12.880 1.00 95.38 96 VAL A CA 1
ATOM 779 C C . VAL A 1 96 ? -2.254 2.358 13.805 1.00 95.38 96 VAL A C 1
ATOM 781 O O . VAL A 1 96 ? -3.046 1.524 13.370 1.00 95.38 96 VAL A O 1
ATOM 784 N N . ALA A 1 97 ? -2.217 2.719 15.088 1.00 94.19 97 ALA A N 1
ATOM 785 C CA . ALA A 1 97 ? -3.225 2.296 16.051 1.00 94.19 97 ALA A CA 1
ATOM 786 C C . ALA A 1 97 ? -4.542 3.034 15.786 1.00 94.19 97 ALA A C 1
ATOM 788 O O . ALA A 1 97 ? -4.559 4.255 15.617 1.00 94.19 97 ALA A O 1
ATOM 789 N N . VAL A 1 98 ? -5.646 2.296 15.773 1.00 91.25 98 VAL A N 1
ATOM 790 C CA . VAL A 1 98 ? -6.978 2.826 15.486 1.00 91.25 98 VAL A CA 1
ATOM 791 C C . VAL A 1 98 ? -7.935 2.462 16.621 1.00 91.25 98 VAL A C 1
ATOM 793 O O . VAL A 1 98 ? -8.026 1.294 17.001 1.00 91.25 98 VAL A O 1
ATOM 796 N N . PRO A 1 99 ? -8.651 3.441 17.203 1.00 90.06 99 PRO A N 1
ATOM 797 C CA . PRO A 1 99 ? -9.669 3.150 18.202 1.00 90.06 99 PRO A CA 1
ATOM 798 C C . PRO A 1 99 ? -10.904 2.552 17.528 1.00 90.06 99 PRO A C 1
ATOM 800 O O . PRO A 1 99 ? -11.152 2.803 16.348 1.00 90.06 99 PRO A O 1
ATOM 803 N N . SER A 1 100 ? -11.737 1.851 18.298 1.00 87.06 100 SER A N 1
ATOM 804 C CA . SER A 1 100 ? -13.032 1.394 17.788 1.00 87.06 100 SER A CA 1
ATOM 805 C C . SER A 1 100 ? -13.884 2.576 17.313 1.00 87.06 100 SER A C 1
ATOM 807 O O . SER A 1 100 ? -13.952 3.623 17.967 1.00 87.06 100 SER A O 1
ATOM 809 N N . THR A 1 101 ? -14.533 2.409 16.162 1.00 80.12 101 THR A N 1
ATOM 810 C CA . THR A 1 101 ? -15.394 3.425 15.554 1.00 80.12 101 THR A CA 1
ATOM 811 C C . THR A 1 101 ? -16.806 2.911 15.330 1.00 80.12 101 THR A C 1
ATOM 813 O O . THR A 1 101 ? -17.021 1.768 14.940 1.00 80.12 101 THR A O 1
ATOM 816 N N . THR A 1 102 ? -17.786 3.779 15.579 1.00 72.50 102 THR A N 1
ATOM 817 C CA . THR A 1 102 ? -19.214 3.493 15.371 1.00 72.50 102 THR A CA 1
ATOM 818 C C . THR A 1 102 ? -19.789 4.192 14.141 1.00 72.50 102 THR A C 1
ATOM 820 O O . THR A 1 102 ? -20.886 3.847 13.709 1.00 72.50 102 THR A O 1
ATOM 823 N N . SER A 1 103 ? -19.060 5.146 13.553 1.00 64.69 103 SER A N 1
ATOM 824 C CA . SER A 1 103 ? -19.439 5.832 12.320 1.00 64.69 103 SER A CA 1
ATOM 825 C C . SER A 1 103 ? -18.369 5.682 11.243 1.00 64.69 103 SER A C 1
ATOM 827 O O . SER A 1 103 ? -17.176 5.554 11.526 1.00 64.69 103 SER A O 1
ATOM 829 N N . PHE A 1 104 ? -18.826 5.733 9.993 1.00 64.56 104 PHE A N 1
ATOM 830 C CA . PHE A 1 104 ? -17.984 6.017 8.837 1.00 64.56 104 PHE A CA 1
ATOM 831 C C . PHE A 1 104 ? -17.247 7.357 9.038 1.00 64.56 104 PHE A C 1
ATOM 833 O O . PHE A 1 104 ? -17.817 8.225 9.693 1.00 64.56 104 PHE A O 1
ATOM 840 N N . SER A 1 105 ? -16.047 7.503 8.451 1.00 59.03 105 SER A N 1
ATOM 841 C CA . SER A 1 105 ? -15.267 8.748 8.262 1.00 59.03 105 SER A CA 1
ATOM 842 C C . SER A 1 105 ? -13.991 8.919 9.103 1.00 59.03 105 SER A C 1
ATOM 844 O O . SER A 1 105 ? -13.727 10.015 9.601 1.00 59.03 105 SER A O 1
ATOM 846 N N . LYS A 1 106 ? -13.160 7.880 9.261 1.00 68.25 106 LYS A N 1
ATOM 847 C CA . LYS A 1 106 ? -11.792 8.089 9.765 1.00 68.25 106 LYS A CA 1
ATOM 848 C C . LYS A 1 106 ? -10.745 7.858 8.684 1.00 68.25 106 LYS A C 1
ATOM 850 O O . LYS A 1 106 ? -10.923 7.027 7.794 1.00 68.25 106 LYS A O 1
ATOM 855 N N . LEU A 1 107 ? -9.672 8.631 8.802 1.00 78.88 107 LEU A N 1
ATOM 856 C CA . LEU A 1 107 ?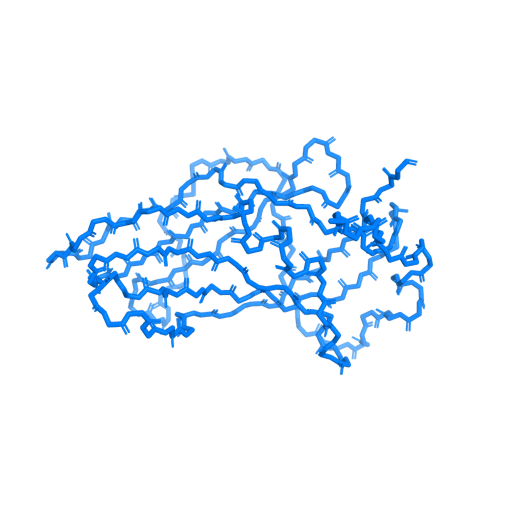 -8.550 8.677 7.884 1.00 78.88 107 LEU A CA 1
ATOM 857 C C . LEU A 1 107 ? -7.271 8.294 8.632 1.00 78.88 107 LEU A C 1
ATOM 859 O O . LEU A 1 107 ? -7.015 8.790 9.729 1.00 78.88 107 LEU A O 1
ATOM 863 N N . VAL A 1 108 ? -6.487 7.395 8.046 1.00 83.81 108 VAL A N 1
ATOM 864 C CA . VAL A 1 108 ? -5.057 7.275 8.336 1.00 83.81 108 VAL A CA 1
ATOM 865 C C . VAL A 1 108 ? -4.340 8.200 7.376 1.00 83.81 108 VAL A C 1
ATOM 867 O O . VAL A 1 108 ? -4.427 7.965 6.180 1.00 83.81 108 VAL A O 1
ATOM 870 N N . GLU A 1 109 ? -3.653 9.219 7.875 1.00 87.31 109 GLU A N 1
ATOM 871 C CA . GLU A 1 109 ? -3.030 10.237 7.033 1.00 87.31 109 GLU A CA 1
ATOM 872 C C . GLU A 1 109 ? -1.508 10.226 7.184 1.00 87.31 109 GLU A C 1
ATOM 874 O O . GLU A 1 109 ? -0.986 10.075 8.295 1.00 87.31 109 GLU A O 1
ATOM 879 N N . GLY A 1 110 ? -0.790 10.422 6.079 1.00 84.25 110 GLY A N 1
ATOM 880 C CA . GLY A 1 110 ? 0.614 10.845 6.148 1.00 84.25 110 GLY A CA 1
ATOM 881 C C . GLY A 1 110 ? 1.596 9.761 6.535 1.00 84.25 110 GLY A C 1
ATOM 882 O O . GLY A 1 110 ? 2.681 10.075 7.009 1.00 84.25 110 GLY A O 1
ATOM 883 N N . GLN A 1 111 ? 1.222 8.491 6.410 1.00 92.06 111 GLN A N 1
ATOM 884 C CA . GLN A 1 111 ? 2.053 7.420 6.942 1.00 92.06 111 GLN A CA 1
ATOM 885 C C . GLN A 1 111 ? 3.092 6.972 5.927 1.00 92.06 111 GLN A C 1
ATOM 887 O O . GLN A 1 111 ? 2.752 6.481 4.848 1.00 92.06 111 GLN A O 1
ATOM 892 N N . ASN A 1 112 ? 4.361 7.116 6.301 1.00 94.56 112 ASN A N 1
ATOM 893 C CA . ASN A 1 112 ? 5.481 6.866 5.405 1.00 94.56 112 ASN A CA 1
ATOM 894 C C . ASN A 1 112 ? 5.870 5.387 5.383 1.00 94.56 112 ASN A C 1
ATOM 896 O O . ASN A 1 112 ? 5.873 4.690 6.402 1.00 94.56 112 ASN A O 1
ATOM 900 N N . PHE A 1 113 ? 6.268 4.909 4.211 1.00 96.44 113 PHE A N 1
ATOM 901 C CA . PHE A 1 113 ? 6.876 3.600 4.033 1.00 96.44 113 PHE A CA 1
ATOM 902 C C . PHE A 1 113 ? 7.861 3.621 2.862 1.00 96.44 113 PHE A C 1
ATOM 904 O O . PHE A 1 113 ? 7.787 4.458 1.967 1.00 96.44 113 PHE A O 1
ATOM 911 N N . THR A 1 114 ? 8.799 2.676 2.873 1.00 96.81 114 THR A N 1
ATOM 912 C CA . THR A 1 114 ? 9.850 2.576 1.855 1.00 96.81 114 THR A CA 1
ATOM 913 C C . THR A 1 114 ? 9.814 1.198 1.217 1.00 96.81 114 THR A C 1
ATOM 915 O O . THR A 1 114 ? 9.810 0.180 1.921 1.00 96.81 114 THR A O 1
ATOM 918 N N . ILE A 1 115 ? 9.813 1.166 -0.111 1.00 96.44 115 ILE A N 1
ATOM 919 C CA . ILE A 1 115 ? 10.011 -0.039 -0.910 1.00 96.44 115 ILE A CA 1
ATOM 920 C C . ILE A 1 115 ? 11.481 -0.068 -1.324 1.00 96.44 115 ILE A C 1
ATOM 922 O O . ILE A 1 115 ? 11.941 0.778 -2.077 1.00 96.44 115 ILE A O 1
ATOM 926 N N . TYR A 1 116 ? 12.230 -1.038 -0.804 1.00 94.81 116 TYR A N 1
ATOM 927 C CA . TYR A 1 116 ? 13.677 -1.110 -1.028 1.00 94.81 116 TYR A CA 1
ATOM 928 C C . TYR A 1 116 ? 14.100 -1.822 -2.322 1.00 94.81 116 TYR A C 1
ATOM 930 O O . TYR A 1 116 ? 15.029 -1.335 -2.951 1.00 94.81 116 TYR A O 1
ATOM 938 N N . PRO A 1 117 ? 13.484 -2.946 -2.749 1.00 94.06 117 PRO A N 1
ATOM 939 C CA . PRO A 1 117 ? 13.934 -3.636 -3.955 1.00 94.06 117 PRO A CA 1
ATOM 940 C C . PRO A 1 117 ? 13.789 -2.763 -5.206 1.00 94.06 117 PRO A C 1
ATOM 942 O O . PRO A 1 117 ? 12.705 -2.240 -5.465 1.00 94.06 117 PRO A O 1
ATOM 945 N N . GLY A 1 118 ? 14.846 -2.676 -6.010 1.00 92.69 118 GLY A N 1
ATOM 946 C CA . GLY A 1 118 ? 14.904 -1.853 -7.216 1.00 92.69 118 GLY A CA 1
ATOM 947 C C . GLY A 1 118 ? 15.857 -0.670 -7.075 1.00 92.69 118 GLY A C 1
ATOM 948 O O . GLY A 1 118 ? 16.609 -0.572 -6.111 1.00 92.69 118 GLY A O 1
ATOM 949 N N . ASP A 1 119 ? 15.802 0.214 -8.059 1.00 92.38 119 ASP A N 1
ATOM 950 C CA . ASP A 1 119 ? 16.601 1.430 -8.144 1.00 92.38 119 ASP A CA 1
ATOM 951 C C . ASP A 1 119 ? 15.740 2.524 -8.787 1.00 92.38 119 ASP A C 1
ATOM 953 O O . ASP A 1 119 ? 14.665 2.246 -9.339 1.00 92.38 119 ASP A O 1
ATOM 957 N N . TRP A 1 120 ? 16.205 3.764 -8.715 1.00 92.44 120 TRP A N 1
ATOM 958 C CA . TRP A 1 120 ? 15.497 4.896 -9.294 1.00 92.44 120 TRP A CA 1
ATOM 959 C C . TRP A 1 120 ? 15.386 4.772 -10.817 1.00 92.44 120 TRP A C 1
ATOM 961 O O . TRP A 1 120 ? 16.342 4.436 -11.518 1.00 92.44 120 TRP A O 1
ATOM 971 N N . GLY A 1 121 ? 14.197 5.058 -11.342 1.00 90.00 121 GLY A N 1
ATOM 972 C CA . GLY A 1 121 ? 13.856 4.968 -12.762 1.00 90.00 121 GLY A CA 1
ATOM 973 C C . GLY A 1 121 ? 13.467 3.567 -13.251 1.00 90.00 121 GLY A C 1
ATOM 974 O O . GLY A 1 121 ? 12.936 3.448 -14.359 1.00 90.00 121 GLY A O 1
ATOM 975 N N . ASP A 1 122 ? 13.659 2.517 -12.445 1.00 91.88 122 ASP A N 1
ATOM 976 C CA . ASP A 1 122 ? 13.280 1.143 -12.788 1.00 91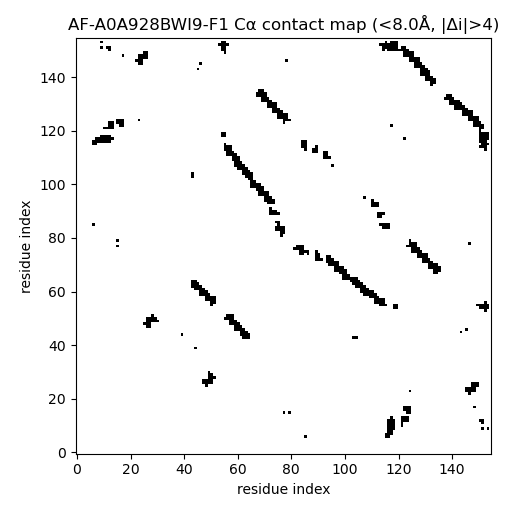.88 122 ASP A CA 1
ATOM 977 C C . ASP A 1 122 ? 11.922 0.774 -12.170 1.00 91.88 122 ASP A C 1
ATOM 979 O O . ASP A 1 122 ? 11.821 0.247 -11.059 1.00 91.88 122 ASP A O 1
ATOM 983 N N . TYR A 1 123 ? 10.854 1.026 -12.927 1.00 96.38 123 TYR A N 1
ATOM 984 C CA . TYR A 1 123 ? 9.486 0.837 -12.448 1.00 96.38 123 TYR A CA 1
ATOM 985 C C . TYR A 1 123 ? 8.971 -0.598 -12.571 1.00 96.38 123 TYR A C 1
ATOM 987 O O . TYR A 1 123 ? 9.175 -1.270 -13.583 1.00 96.38 123 TYR A O 1
ATOM 995 N N . TYR A 1 124 ? 8.187 -1.021 -11.582 1.00 97.25 124 TYR A N 1
ATOM 996 C CA . TYR A 1 124 ? 7.473 -2.297 -11.572 1.00 97.25 124 TYR A CA 1
ATOM 997 C C . TYR A 1 124 ? 6.109 -2.176 -10.882 1.00 97.25 124 TYR A C 1
ATOM 999 O O . TYR A 1 124 ? 5.777 -1.162 -10.266 1.00 97.25 124 TYR A O 1
ATOM 1007 N N . ALA A 1 125 ? 5.280 -3.211 -11.024 1.00 97.88 125 ALA A N 1
ATOM 1008 C CA . ALA A 1 125 ? 3.943 -3.239 -10.447 1.00 97.88 125 ALA A CA 1
ATOM 1009 C C . ALA A 1 125 ? 3.998 -3.798 -9.022 1.00 97.88 125 ALA A C 1
ATOM 1011 O O . ALA A 1 125 ? 4.425 -4.937 -8.809 1.00 97.88 125 ALA A O 1
ATOM 1012 N N . ALA A 1 126 ? 3.521 -3.027 -8.049 1.00 98.19 126 ALA A N 1
ATOM 1013 C CA . ALA A 1 126 ? 3.365 -3.465 -6.670 1.00 98.19 126 ALA A CA 1
ATOM 1014 C C . ALA A 1 126 ? 1.892 -3.485 -6.264 1.00 98.19 126 ALA A C 1
ATOM 1016 O O . ALA A 1 126 ? 1.182 -2.487 -6.361 1.00 98.19 126 ALA A O 1
ATOM 1017 N N . ARG A 1 127 ? 1.435 -4.628 -5.760 1.00 98.12 127 ARG A N 1
ATOM 1018 C CA . ARG A 1 127 ? 0.150 -4.773 -5.086 1.00 98.12 127 ARG A CA 1
ATOM 1019 C C . ARG A 1 127 ? 0.318 -4.354 -3.633 1.00 98.12 127 ARG A C 1
ATOM 1021 O O . ARG A 1 127 ? 1.026 -5.015 -2.871 1.00 98.12 127 ARG A O 1
ATOM 1028 N N . ILE A 1 128 ? -0.324 -3.252 -3.275 1.00 98.25 128 ILE A N 1
ATOM 1029 C CA . ILE A 1 128 ? -0.331 -2.688 -1.929 1.00 98.25 128 ILE A CA 1
ATOM 1030 C C . ILE A 1 128 ? -1.652 -3.085 -1.281 1.00 98.25 128 ILE A C 1
ATOM 1032 O O . ILE A 1 128 ? -2.730 -2.739 -1.766 1.00 98.25 128 ILE A O 1
ATOM 1036 N N . GLU A 1 129 ? -1.559 -3.848 -0.200 1.00 97.88 129 GLU A N 1
ATOM 1037 C CA . GLU A 1 129 ? -2.691 -4.300 0.596 1.00 97.88 129 GLU A CA 1
ATOM 1038 C C . GLU A 1 129 ? -2.767 -3.518 1.905 1.00 97.88 129 GLU A C 1
ATOM 1040 O O . GLU A 1 129 ? -1.757 -3.354 2.592 1.00 97.88 129 GLU A O 1
ATOM 1045 N N . VAL A 1 130 ? -3.980 -3.137 2.298 1.00 96.50 130 VAL A N 1
ATOM 1046 C CA . VAL A 1 130 ? -4.266 -2.570 3.619 1.00 96.50 130 VAL A CA 1
ATOM 1047 C C . VAL A 1 130 ? -4.842 -3.660 4.510 1.00 96.50 130 VAL A C 1
ATOM 1049 O O . VAL A 1 130 ? -5.811 -4.328 4.140 1.00 96.50 130 VAL A O 1
ATOM 1052 N N . TRP A 1 131 ? -4.268 -3.833 5.694 1.00 97.38 131 TRP A N 1
ATOM 1053 C CA . TRP A 1 131 ? -4.652 -4.855 6.660 1.00 97.38 131 TRP A CA 1
ATOM 1054 C C . TRP A 1 131 ? -5.066 -4.231 7.981 1.00 97.38 131 TRP A C 1
ATOM 10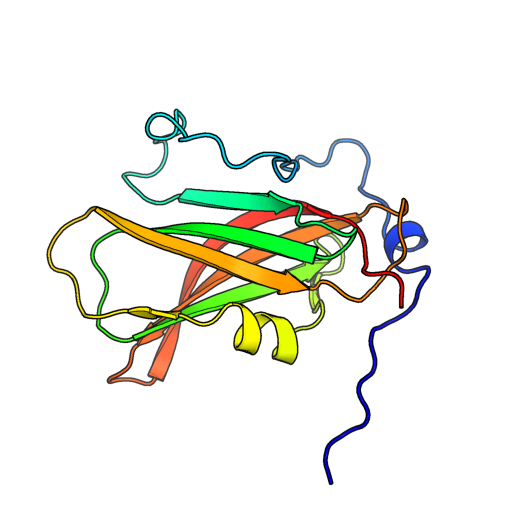56 O O . TRP A 1 131 ? -4.499 -3.230 8.402 1.00 97.38 131 TRP A O 1
ATOM 1066 N N . HIS A 1 132 ? -6.026 -4.865 8.647 1.00 96.00 132 HIS A N 1
ATOM 1067 C CA . HIS A 1 132 ? -6.415 -4.569 10.019 1.00 96.00 132 HIS A CA 1
ATOM 1068 C C . HIS A 1 132 ? -6.112 -5.769 10.912 1.00 96.00 132 HIS A C 1
ATOM 1070 O O . HIS A 1 132 ? -6.479 -6.894 10.560 1.00 96.00 132 HIS A O 1
ATOM 1076 N N . A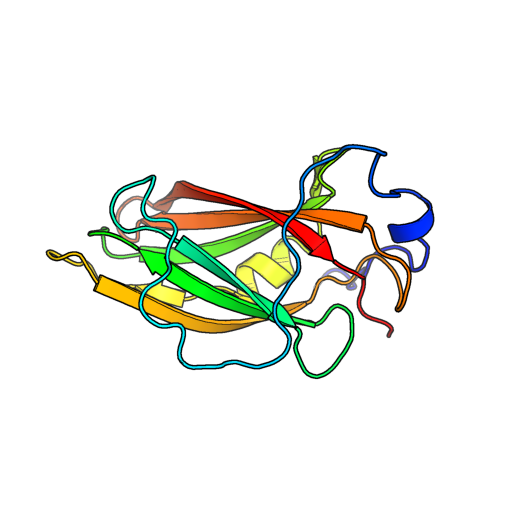RG A 1 133 ? -5.493 -5.532 12.070 1.00 97.62 133 ARG A N 1
ATOM 1077 C CA . ARG A 1 133 ? -5.345 -6.513 13.150 1.00 97.62 133 ARG A CA 1
ATOM 1078 C C . ARG A 1 133 ? -6.160 -6.064 14.354 1.00 97.62 133 ARG A C 1
ATOM 1080 O O . ARG A 1 133 ? -5.872 -5.030 14.947 1.00 97.62 133 ARG A O 1
ATOM 1087 N N . ASP A 1 134 ? -7.144 -6.874 14.720 1.00 96.50 134 ASP A N 1
ATOM 1088 C CA . ASP A 1 134 ? -8.026 -6.620 15.858 1.00 96.50 134 ASP A CA 1
ATOM 1089 C C . ASP A 1 134 ? -7.263 -6.738 17.190 1.00 96.50 134 ASP A C 1
ATOM 1091 O O . ASP A 1 134 ? -6.567 -7.729 17.430 1.00 96.50 134 ASP A O 1
ATOM 1095 N N . ALA A 1 135 ? -7.404 -5.741 18.066 1.00 97.00 135 ALA A N 1
ATOM 1096 C CA . ALA A 1 135 ? -6.671 -5.670 19.332 1.00 97.00 135 ALA A CA 1
ATOM 1097 C C . ALA A 1 135 ? -7.083 -6.757 20.337 1.00 97.00 135 ALA A C 1
ATOM 1099 O O . ALA A 1 135 ? -6.272 -7.166 21.167 1.00 97.00 135 ALA A O 1
ATOM 1100 N N . LYS A 1 136 ? -8.333 -7.238 20.286 1.00 96.00 136 LYS A N 1
ATOM 1101 C CA . LYS A 1 136 ? -8.872 -8.210 21.255 1.00 96.00 136 LYS A CA 1
ATOM 1102 C C . LYS A 1 136 ? -8.529 -9.647 20.887 1.00 96.00 136 LYS A C 1
ATOM 1104 O O . LYS A 1 136 ? -8.251 -10.469 21.753 1.00 96.00 136 LYS A O 1
ATOM 1109 N N . THR A 1 137 ? -8.607 -9.966 19.604 1.00 96.62 137 THR A N 1
ATOM 1110 C CA . THR A 1 137 ? -8.502 -11.327 19.071 1.00 96.62 137 THR A CA 1
ATOM 1111 C C . THR A 1 137 ? -7.164 -11.589 18.393 1.00 96.62 137 THR A C 1
ATOM 1113 O O . THR A 1 137 ? -6.835 -12.747 18.142 1.00 96.62 137 THR A O 1
ATOM 1116 N N . GLY A 1 138 ? -6.414 -10.539 18.045 1.00 96.06 138 GLY A N 1
ATOM 1117 C CA . GLY A 1 138 ? -5.193 -10.631 17.245 1.00 96.06 138 GLY A CA 1
ATOM 1118 C C . GLY A 1 138 ? -5.434 -11.075 15.800 1.00 96.06 138 GLY A C 1
ATOM 1119 O O . GLY A 1 138 ? -4.473 -11.301 15.067 1.00 96.06 138 GLY A O 1
ATOM 1120 N N . LYS A 1 139 ? -6.696 -11.233 15.375 1.00 96.88 139 LYS A N 1
ATOM 1121 C CA . LYS A 1 139 ? -7.030 -11.680 14.022 1.00 96.88 139 LYS A CA 1
ATOM 1122 C C . LYS A 1 139 ? -6.748 -10.578 13.018 1.00 96.88 139 LYS A C 1
ATOM 1124 O O . LYS A 1 139 ? -7.132 -9.427 13.214 1.00 96.88 139 LYS A O 1
ATOM 1129 N N . GLU A 1 140 ? -6.136 -10.969 11.910 1.00 97.38 140 GLU A N 1
ATOM 1130 C CA . GLU A 1 140 ? -5.856 -10.080 10.794 1.00 97.38 140 GLU A CA 1
ATOM 1131 C C . GLU A 1 140 ? -6.853 -10.293 9.660 1.00 97.38 140 GLU A C 1
ATOM 1133 O O . GLU A 1 140 ? -7.188 -11.429 9.317 1.00 97.38 140 GLU A O 1
ATOM 1138 N N . ARG A 1 141 ? -7.290 -9.199 9.041 1.00 95.62 141 ARG A N 1
ATOM 1139 C CA . ARG A 1 141 ? -8.096 -9.223 7.820 1.00 95.62 141 ARG A CA 1
ATOM 1140 C C . ARG A 1 141 ? -7.613 -8.160 6.843 1.00 95.62 141 ARG A C 1
ATOM 1142 O O . ARG A 1 141 ? -7.260 -7.054 7.250 1.00 95.62 141 ARG A O 1
ATOM 1149 N N . LYS A 1 142 ? -7.630 -8.489 5.554 1.00 95.69 142 LYS A N 1
ATOM 1150 C CA . LYS A 1 142 ? -7.398 -7.515 4.488 1.00 95.69 142 LYS A CA 1
ATOM 1151 C C . LYS A 1 142 ? -8.633 -6.632 4.338 1.00 95.69 142 LYS A C 1
ATOM 1153 O O . LYS A 1 142 ? -9.746 -7.150 4.284 1.00 95.69 142 LYS A O 1
ATOM 1158 N N . LEU A 1 143 ? -8.426 -5.321 4.287 1.00 92.69 143 LEU A N 1
ATOM 1159 C CA . LEU A 1 143 ? -9.480 -4.332 4.076 1.00 92.69 143 LEU A CA 1
ATOM 1160 C C . LEU A 1 143 ? -9.641 -4.001 2.592 1.00 92.69 143 LEU A C 1
ATOM 1162 O O . LEU A 1 143 ? -10.761 -3.954 2.098 1.00 92.69 143 LEU A O 1
ATOM 1166 N N . MET A 1 144 ? -8.530 -3.806 1.880 1.00 93.31 144 MET A N 1
ATOM 1167 C CA . MET A 1 144 ? -8.524 -3.586 0.434 1.00 93.31 144 MET A CA 1
ATOM 1168 C C . MET A 1 144 ? -7.136 -3.817 -0.165 1.00 93.31 144 MET A C 1
ATOM 1170 O O . MET A 1 144 ? -6.152 -3.992 0.557 1.00 93.31 144 MET A O 1
ATOM 1174 N N . GLU A 1 145 ? -7.052 -3.770 -1.491 1.00 95.81 145 GLU A N 1
ATOM 1175 C CA . GLU A 1 145 ? -5.791 -3.741 -2.224 1.00 95.81 145 GLU A CA 1
ATOM 1176 C C . GLU A 1 145 ? -5.907 -2.915 -3.503 1.00 95.81 145 GLU A C 1
ATOM 1178 O O . GLU A 1 145 ? -6.995 -2.771 -4.062 1.00 95.81 145 GLU A O 1
ATOM 1183 N N . LYS A 1 146 ? -4.774 -2.390 -3.969 1.00 95.94 146 LYS A N 1
ATOM 1184 C CA . LYS A 1 146 ? -4.617 -1.744 -5.277 1.00 95.94 146 LYS A CA 1
ATOM 1185 C C . LYS A 1 146 ? -3.234 -2.062 -5.836 1.00 95.94 146 LYS A C 1
ATOM 1187 O O . LYS A 1 146 ? -2.284 -2.271 -5.081 1.00 95.94 146 LYS A O 1
ATOM 1192 N N . VAL A 1 147 ? -3.115 -2.085 -7.159 1.00 97.38 147 VAL A N 1
ATOM 1193 C CA . VAL A 1 147 ? -1.823 -2.202 -7.848 1.00 97.38 147 VAL A CA 1
ATOM 1194 C C . VAL A 1 147 ? -1.331 -0.806 -8.210 1.00 97.38 147 VAL A C 1
ATOM 1196 O O . VAL A 1 147 ? -2.095 -0.025 -8.773 1.00 97.38 147 VAL A O 1
ATOM 1199 N N . TYR A 1 148 ? -0.075 -0.501 -7.895 1.00 97.75 148 TYR A N 1
ATOM 1200 C CA . TYR A 1 148 ? 0.594 0.758 -8.207 1.00 97.75 148 TYR A CA 1
ATOM 1201 C C . TYR A 1 148 ? 1.853 0.517 -9.035 1.00 97.75 148 TYR A C 1
ATOM 1203 O O . TYR A 1 148 ? 2.557 -0.475 -8.834 1.00 97.75 148 TYR A O 1
ATOM 1211 N N . ARG A 1 149 ? 2.158 1.451 -9.936 1.00 97.50 149 ARG A N 1
ATOM 1212 C CA . ARG A 1 149 ? 3.491 1.586 -10.526 1.00 97.50 149 ARG A CA 1
ATOM 1213 C C . ARG A 1 149 ? 4.409 2.231 -9.491 1.00 97.50 149 ARG A C 1
ATOM 1215 O O . ARG A 1 149 ? 4.183 3.374 -9.109 1.00 97.50 149 ARG A O 1
ATOM 1222 N N . VAL A 1 150 ? 5.423 1.496 -9.053 1.00 97.19 150 VAL A N 1
ATOM 1223 C CA . VAL A 1 150 ? 6.391 1.929 -8.034 1.00 97.19 150 VAL A CA 1
ATOM 1224 C C . VAL A 1 150 ? 7.816 1.730 -8.537 1.00 97.19 150 VAL A C 1
ATOM 1226 O O . VAL A 1 150 ? 8.034 1.049 -9.538 1.00 97.19 150 VAL A O 1
ATOM 1229 N N . GLU A 1 151 ? 8.776 2.300 -7.826 1.00 95.75 151 GLU A N 1
ATOM 1230 C CA . GLU A 1 151 ? 10.211 2.077 -7.999 1.00 95.75 151 GLU A CA 1
ATOM 1231 C C . GLU A 1 151 ? 10.855 1.738 -6.646 1.00 95.75 151 GLU A C 1
ATOM 1233 O O . GLU A 1 151 ? 10.210 1.835 -5.597 1.00 95.75 151 GLU A O 1
ATOM 1238 N N . GLY A 1 152 ? 12.100 1.264 -6.673 1.00 93.44 152 GLY A N 1
ATOM 1239 C CA . GLY A 1 152 ? 12.858 0.943 -5.461 1.00 93.44 152 GLY A CA 1
ATOM 1240 C C . GLY A 1 152 ? 13.583 2.158 -4.892 1.00 93.44 152 GLY A C 1
ATOM 1241 O O . GLY A 1 152 ? 13.782 3.152 -5.583 1.00 93.44 152 GLY A O 1
ATOM 1242 N N . TRP A 1 153 ? 13.989 2.080 -3.627 1.00 92.44 153 TRP A N 1
ATOM 1243 C CA . TRP A 1 153 ? 14.797 3.117 -2.991 1.00 92.44 153 TRP A CA 1
ATOM 1244 C C . TRP A 1 153 ? 16.282 2.905 -3.282 1.00 92.44 153 TRP A C 1
ATOM 1246 O O . TRP A 1 153 ? 16.845 1.866 -2.930 1.00 92.44 153 TRP A O 1
ATOM 1256 N N . GLN A 1 154 ? 16.918 3.914 -3.876 1.00 83.62 154 GLN A N 1
ATOM 1257 C CA . GLN A 1 154 ? 18.360 3.949 -4.080 1.00 83.62 154 GLN A CA 1
ATOM 1258 C C . GLN A 1 154 ? 19.074 4.255 -2.753 1.00 83.62 154 GLN A C 1
ATOM 1260 O O . GLN A 1 154 ? 18.731 5.208 -2.054 1.00 83.62 154 GLN A O 1
ATOM 1265 N N . ARG A 1 155 ? 20.054 3.419 -2.406 1.00 69.81 155 ARG A N 1
ATOM 1266 C CA . ARG A 1 155 ? 20.819 3.449 -1.146 1.00 69.81 155 ARG A CA 1
ATOM 1267 C C . ARG A 1 155 ? 22.165 4.152 -1.265 1.00 69.81 155 ARG A C 1
ATOM 1269 O O . ARG A 1 155 ? 22.782 4.050 -2.348 1.00 69.81 155 ARG A O 1
#

Radius of gyration: 15.78 Å; Cα contacts (8 Å, |Δi|>4): 362; chains: 1; bounding box: 41×32×43 Å